Protein AF-A0A1J5NXM2-F1 (afdb_monomer_lite)

Secondary structu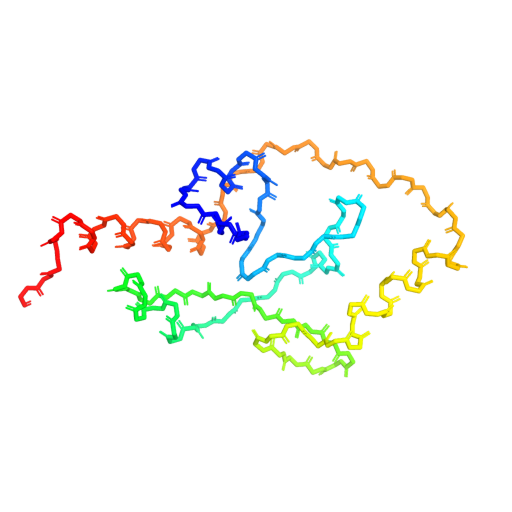re (DSSP, 8-state):
------SHHHHHHTT-SSSS--EETTEES--S-EEEE-HHHHHHHTS--EEEEEEETTEEESS--HHHHHHHHHHHHHS------PPP---PPPPHHHHHHHHHHHHHHTT----

Radius of gyration: 16.13 Å; chains: 1; bounding box: 32×31×56 Å

Structure (mmCIF, N/CA/C/O backbone):
data_AF-A0A1J5NXM2-F1
#
_entry.id   AF-A0A1J5NXM2-F1
#
loop_
_atom_site.group_PDB
_atom_site.id
_atom_site.type_symbol
_atom_site.label_atom_id
_atom_site.label_alt_id
_atom_site.label_comp_id
_atom_site.label_asym_id
_atom_site.label_entity_id
_atom_site.label_seq_id
_atom_site.pdbx_PDB_ins_code
_atom_site.Cartn_x
_atom_site.Cartn_y
_atom_site.Cartn_z
_atom_site.occupancy
_atom_site.B_iso_or_equiv
_atom_site.auth_seq_id
_atom_site.auth_comp_id
_atom_site.auth_asym_id
_atom_site.auth_atom_id
_atom_site.pdbx_PDB_model_num
ATOM 1 N N . MET A 1 1 ? -5.553 17.820 -3.895 1.00 40.78 1 MET A N 1
ATOM 2 C CA . MET A 1 1 ? -4.995 16.808 -4.818 1.00 40.78 1 MET A CA 1
ATOM 3 C C . MET A 1 1 ? -3.873 16.089 -4.090 1.00 40.78 1 MET A C 1
ATOM 5 O O . MET A 1 1 ? -2.770 16.618 -4.035 1.00 40.78 1 MET A O 1
ATOM 9 N N . SER A 1 2 ? -4.138 14.955 -3.441 1.00 47.03 2 SER A N 1
ATOM 10 C CA . SER A 1 2 ? -3.049 14.149 -2.884 1.00 47.03 2 SER A CA 1
ATOM 11 C C . SER A 1 2 ? -2.299 13.509 -4.052 1.00 47.03 2 SER A C 1
ATOM 13 O O . SER A 1 2 ? -2.824 12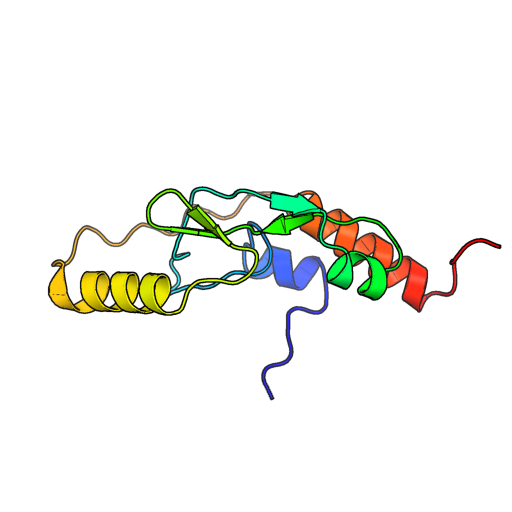.642 -4.746 1.00 47.03 2 SER A O 1
ATOM 15 N N . ARG A 1 3 ? -1.088 13.999 -4.324 1.00 68.44 3 ARG A N 1
ATOM 16 C CA . ARG A 1 3 ? -0.162 13.334 -5.242 1.00 68.44 3 ARG A CA 1
ATOM 17 C C . ARG A 1 3 ? 0.323 12.068 -4.535 1.00 68.44 3 ARG A C 1
ATOM 19 O O . ARG A 1 3 ? 0.797 12.156 -3.407 1.00 68.44 3 ARG A O 1
ATOM 26 N N . GLY A 1 4 ? 0.136 10.906 -5.163 1.00 85.00 4 GLY A N 1
ATOM 27 C CA . GLY A 1 4 ? 0.669 9.636 -4.661 1.00 85.00 4 GLY A CA 1
ATOM 28 C C . GLY A 1 4 ? 2.200 9.638 -4.627 1.00 85.00 4 GLY A C 1
ATOM 29 O O . GLY A 1 4 ? 2.834 10.590 -5.085 1.00 85.00 4 GLY A O 1
ATOM 30 N N . VAL A 1 5 ? 2.798 8.561 -4.123 1.00 91.94 5 VAL A N 1
ATOM 31 C CA . VAL A 1 5 ? 4.258 8.393 -4.104 1.00 91.94 5 VAL A CA 1
ATOM 32 C C . VAL A 1 5 ? 4.776 8.200 -5.530 1.00 91.94 5 VAL A C 1
ATOM 34 O O . VAL A 1 5 ? 4.258 7.369 -6.272 1.00 91.94 5 VAL A O 1
ATOM 37 N N . GLN A 1 6 ? 5.753 9.011 -5.936 1.00 91.75 6 GLN A N 1
ATOM 38 C CA . GLN A 1 6 ? 6.195 9.105 -7.330 1.00 91.75 6 GLN A CA 1
ATOM 39 C C . GLN A 1 6 ? 7.484 8.346 -7.625 1.00 91.75 6 GLN A C 1
ATOM 41 O O . GLN A 1 6 ? 7.642 7.904 -8.765 1.00 91.75 6 GLN A O 1
ATOM 46 N N . THR A 1 7 ? 8.366 8.193 -6.632 1.00 92.44 7 THR A N 1
ATOM 47 C CA . THR A 1 7 ? 9.688 7.570 -6.797 1.00 92.44 7 THR A CA 1
ATOM 48 C C . THR A 1 7 ? 9.980 6.534 -5.716 1.00 92.44 7 THR A C 1
ATOM 50 O O . THR A 1 7 ? 9.372 6.543 -4.639 1.00 92.44 7 THR A O 1
ATOM 53 N N . GLU A 1 8 ? 10.951 5.666 -6.001 1.00 93.38 8 GLU A N 1
ATOM 54 C CA . GLU A 1 8 ? 11.454 4.671 -5.055 1.00 93.38 8 GLU A CA 1
ATOM 55 C C . GLU A 1 8 ? 12.024 5.343 -3.797 1.00 93.38 8 GLU A C 1
ATOM 57 O O . GLU A 1 8 ? 11.729 4.929 -2.677 1.00 93.38 8 GLU A O 1
ATOM 62 N N . GLU A 1 9 ? 12.766 6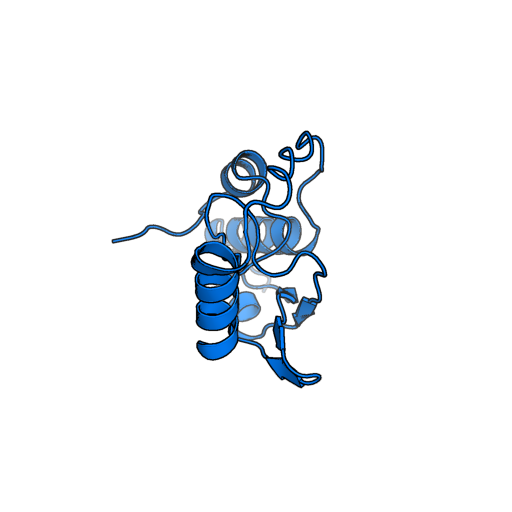.441 -3.953 1.00 92.56 9 GLU A N 1
ATOM 63 C CA . GLU A 1 9 ? 13.351 7.196 -2.843 1.00 92.56 9 GLU A CA 1
ATOM 64 C C . GLU A 1 9 ? 12.276 7.757 -1.915 1.00 92.56 9 GLU A C 1
ATOM 66 O O . GLU A 1 9 ? 12.437 7.708 -0.698 1.00 92.56 9 GLU A O 1
ATOM 71 N N . GLN A 1 10 ? 11.156 8.245 -2.460 1.00 92.38 10 GLN A N 1
ATOM 72 C CA . GLN A 1 10 ? 10.037 8.713 -1.641 1.00 92.38 10 GLN A CA 1
ATOM 73 C C . GLN A 1 10 ? 9.410 7.562 -0.850 1.00 92.38 10 GLN A C 1
ATOM 75 O O . GLN A 1 10 ? 9.133 7.708 0.340 1.00 92.38 10 GLN A O 1
ATOM 80 N N . ALA A 1 11 ? 9.202 6.406 -1.483 1.00 92.62 11 ALA A N 1
ATOM 81 C CA . ALA A 1 11 ? 8.663 5.234 -0.802 1.00 92.62 11 ALA A CA 1
ATOM 82 C C . ALA A 1 11 ? 9.622 4.711 0.290 1.00 92.62 11 ALA A C 1
ATOM 84 O O . ALA A 1 11 ? 9.161 4.337 1.371 1.00 92.62 11 ALA A O 1
ATOM 85 N N . ARG A 1 12 ? 10.939 4.784 0.057 1.00 91.38 12 ARG A N 1
ATOM 86 C CA . ARG A 1 12 ? 11.990 4.476 1.039 1.00 91.38 12 ARG A CA 1
ATOM 87 C C . ARG A 1 12 ? 11.995 5.460 2.211 1.00 91.38 12 ARG A C 1
ATOM 89 O O . ARG A 1 12 ? 11.991 5.028 3.355 1.00 91.38 12 ARG A O 1
ATOM 96 N N . GLN A 1 13 ? 11.936 6.767 1.946 1.00 89.81 13 GLN A N 1
ATOM 97 C CA . GLN A 1 13 ? 11.867 7.813 2.980 1.00 89.81 13 GLN A CA 1
ATOM 98 C C . GLN A 1 13 ? 10.612 7.702 3.853 1.00 89.81 13 GLN A C 1
ATOM 100 O O . GLN A 1 13 ? 10.645 8.024 5.037 1.00 89.81 13 GLN A O 1
ATOM 105 N N . LEU A 1 14 ? 9.501 7.248 3.271 1.00 89.50 14 LEU A N 1
ATOM 106 C CA . LEU A 1 14 ? 8.258 6.989 3.995 1.00 89.50 14 LEU A CA 1
ATOM 107 C C . LEU A 1 14 ? 8.264 5.633 4.720 1.00 89.50 14 LEU A C 1
ATOM 109 O O . LEU A 1 14 ? 7.331 5.359 5.484 1.00 89.50 14 LEU A O 1
ATOM 113 N N . GLY A 1 15 ? 9.258 4.777 4.468 1.00 89.62 15 GLY A N 1
ATOM 114 C CA . GLY A 1 15 ? 9.341 3.414 4.991 1.00 89.62 15 GLY A CA 1
ATOM 115 C C . GLY A 1 15 ? 8.142 2.563 4.606 1.00 89.62 15 GLY A C 1
ATOM 116 O O . GLY A 1 15 ? 7.520 1.940 5.470 1.00 89.62 15 GLY A O 1
ATOM 117 N N . LEU A 1 16 ? 7.725 2.628 3.342 1.00 91.38 16 LEU A N 1
ATOM 118 C CA . LEU A 1 16 ? 6.636 1.793 2.851 1.00 91.38 16 LEU A CA 1
ATOM 119 C C . LEU A 1 16 ? 7.093 0.339 2.769 1.00 91.38 16 LEU A C 1
ATOM 121 O O . LEU A 1 16 ? 8.117 0.033 2.168 1.00 91.38 16 LEU A O 1
ATOM 125 N N . ILE A 1 17 ? 6.293 -0.546 3.356 1.00 91.62 17 ILE A N 1
ATOM 126 C CA . ILE A 1 17 ? 6.531 -1.994 3.341 1.00 91.62 17 ILE A CA 1
ATOM 127 C C . ILE A 1 17 ? 5.722 -2.710 2.255 1.00 91.62 17 ILE A C 1
ATOM 129 O O . ILE A 1 17 ? 5.964 -3.883 2.013 1.00 91.62 17 ILE A O 1
ATOM 133 N N . SER A 1 18 ? 4.762 -2.016 1.630 1.00 94.00 18 SER A N 1
ATOM 134 C CA . SER A 1 18 ? 3.966 -2.481 0.487 1.00 94.00 18 SER A CA 1
ATOM 135 C C . SER A 1 18 ? 3.100 -1.332 -0.070 1.00 94.00 18 SER A C 1
ATOM 137 O O . SER A 1 18 ? 3.036 -0.244 0.517 1.00 94.00 18 SER A O 1
ATOM 139 N N . SER A 1 19 ? 2.393 -1.556 -1.179 1.00 92.50 19 SER A N 1
ATOM 140 C CA . SER A 1 19 ? 1.381 -0.637 -1.725 1.00 92.50 19 SER A CA 1
ATOM 141 C C . SER A 1 19 ? 0.089 -1.381 -2.086 1.00 92.50 19 SER A C 1
ATOM 143 O O . SER A 1 19 ? 0.174 -2.436 -2.710 1.00 92.50 19 SER A O 1
ATOM 145 N N . PRO A 1 20 ? -1.105 -0.837 -1.772 1.00 93.88 20 PRO A N 1
ATOM 146 C CA . PRO A 1 20 ? -1.344 0.412 -1.037 1.00 93.88 20 PRO A CA 1
ATOM 147 C C . PRO A 1 20 ? -0.969 0.333 0.456 1.00 93.88 20 PRO A C 1
ATOM 149 O O . PRO A 1 20 ? -0.937 -0.738 1.051 1.00 93.88 20 PRO A O 1
ATOM 152 N N . THR A 1 21 ? -0.714 1.484 1.085 1.00 93.94 21 THR A N 1
ATOM 153 C CA . THR A 1 21 ? -0.454 1.598 2.533 1.00 93.94 21 THR A CA 1
ATOM 154 C C . THR A 1 21 ? -1.434 2.581 3.164 1.00 93.94 21 THR A C 1
ATOM 156 O O . THR A 1 21 ? -1.639 3.679 2.648 1.00 93.94 21 THR A O 1
ATOM 159 N N . ILE A 1 22 ? -2.017 2.199 4.302 1.00 94.25 22 ILE A N 1
ATOM 160 C CA . ILE A 1 22 ? -2.880 3.056 5.119 1.00 94.25 22 ILE A CA 1
ATOM 161 C C . ILE A 1 22 ? -2.277 3.096 6.518 1.00 94.25 22 ILE A C 1
ATOM 163 O O . ILE A 1 22 ? -1.986 2.050 7.096 1.00 94.25 22 ILE A O 1
ATOM 167 N N . ARG A 1 23 ? -2.090 4.305 7.056 1.00 92.38 23 ARG A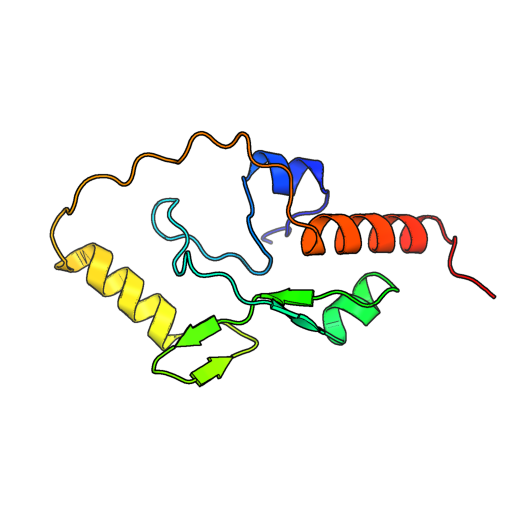 N 1
ATOM 168 C CA . ARG A 1 23 ? -1.586 4.516 8.413 1.00 92.38 23 ARG A CA 1
ATOM 169 C C . ARG A 1 23 ? -2.570 5.333 9.238 1.00 92.38 23 ARG A C 1
ATOM 171 O O . ARG A 1 23 ? -3.098 6.328 8.746 1.00 92.38 23 ARG A O 1
ATOM 178 N N . ILE A 1 24 ? -2.763 4.946 10.492 1.00 90.75 24 ILE A N 1
ATOM 179 C CA . ILE A 1 24 ? -3.477 5.721 11.512 1.00 90.75 24 ILE A CA 1
ATOM 180 C C . ILE A 1 24 ? -2.441 6.085 12.572 1.00 90.75 24 ILE A C 1
ATOM 182 O O . ILE A 1 24 ? -1.710 5.219 13.034 1.00 90.75 24 ILE A O 1
ATOM 186 N N . ASN A 1 25 ? -2.302 7.378 12.882 1.00 87.88 25 ASN A N 1
ATOM 187 C CA . ASN A 1 25 ? -1.277 7.892 13.804 1.00 87.88 25 ASN A CA 1
ATOM 188 C C . ASN A 1 25 ? 0.159 7.435 13.472 1.00 87.88 25 ASN A C 1
ATOM 190 O O . ASN A 1 25 ? 0.973 7.187 14.355 1.00 87.88 25 ASN A O 1
ATOM 194 N N . GLY A 1 26 ? 0.477 7.308 12.180 1.00 86.31 26 GLY A N 1
ATOM 195 C CA . GLY A 1 26 ? 1.791 6.851 11.711 1.00 86.31 26 GLY A CA 1
ATOM 196 C C . GLY A 1 26 ? 1.986 5.331 11.728 1.00 86.31 26 GLY A C 1
ATOM 197 O O . GLY A 1 26 ? 2.970 4.853 11.166 1.00 86.31 26 GLY A O 1
ATOM 198 N N . GLN A 1 27 ? 1.034 4.571 12.271 1.00 86.81 27 GLN A N 1
ATOM 199 C CA . GLN A 1 27 ? 1.080 3.117 12.346 1.00 86.81 27 GLN A CA 1
ATOM 200 C C . GLN A 1 27 ? 0.312 2.484 11.183 1.00 86.81 27 GLN A C 1
ATOM 202 O O . GLN A 1 27 ? -0.834 2.847 10.925 1.00 86.81 27 GLN A O 1
ATOM 207 N N . ASP A 1 28 ? 0.929 1.533 10.476 1.00 91.81 28 ASP A N 1
ATOM 208 C CA . ASP A 1 28 ? 0.233 0.763 9.437 1.00 91.81 28 ASP A CA 1
ATOM 209 C C . ASP A 1 28 ? -0.895 -0.071 10.062 1.00 91.81 28 ASP A C 1
ATOM 211 O O . ASP A 1 28 ? -0.692 -0.738 11.080 1.00 91.81 28 ASP A O 1
ATOM 215 N N . ILE A 1 29 ? -2.080 -0.024 9.448 1.00 92.81 29 ILE A N 1
ATOM 216 C CA . ILE A 1 29 ? -3.290 -0.677 9.956 1.00 92.81 29 ILE A CA 1
ATOM 217 C C . ILE A 1 29 ? -3.241 -2.218 9.898 1.00 92.81 29 ILE A C 1
ATOM 219 O O . ILE A 1 29 ? -4.062 -2.864 10.548 1.00 92.81 29 ILE A O 1
ATOM 223 N N . GLN A 1 30 ? -2.312 -2.824 9.141 1.00 92.81 30 GLN A N 1
ATOM 224 C CA . GLN A 1 30 ? -2.118 -4.284 9.085 1.00 92.81 30 GLN A CA 1
ATOM 225 C C . GLN A 1 30 ? -0.658 -4.662 8.794 1.00 92.81 30 GLN A C 1
ATOM 227 O O . GLN A 1 30 ? -0.239 -4.741 7.647 1.00 92.81 30 GLN A O 1
ATOM 232 N N . LEU A 1 31 ? 0.121 -4.965 9.832 1.00 85.12 31 LEU A N 1
ATOM 233 C CA . LEU A 1 31 ? 1.548 -5.288 9.681 1.00 85.12 31 LEU A CA 1
ATOM 234 C C . LEU A 1 31 ? 1.838 -6.609 8.952 1.00 85.12 31 LEU A C 1
ATOM 236 O O . LEU A 1 31 ? 2.924 -6.756 8.400 1.00 85.12 31 LEU A O 1
ATOM 240 N N . ASP A 1 32 ? 0.898 -7.556 8.961 1.00 89.75 32 ASP A N 1
ATOM 241 C CA . ASP A 1 32 ? 1.019 -8.793 8.188 1.00 89.75 32 ASP A CA 1
ATOM 242 C C . ASP A 1 32 ? 0.706 -8.504 6.715 1.00 89.75 32 ASP A C 1
ATOM 244 O O . ASP A 1 32 ? -0.450 -8.271 6.337 1.00 89.75 32 ASP A O 1
ATOM 248 N N . VAL A 1 33 ? 1.758 -8.424 5.902 1.00 92.25 33 VAL A N 1
ATOM 249 C CA . VAL A 1 33 ? 1.670 -8.066 4.487 1.00 92.25 33 VAL A CA 1
ATOM 250 C C . VAL A 1 33 ? 1.495 -9.330 3.658 1.00 92.25 33 VAL A C 1
ATOM 252 O O . VAL A 1 33 ? 2.328 -10.233 3.690 1.00 92.25 33 VAL A O 1
ATOM 255 N N . LYS A 1 34 ? 0.433 -9.343 2.854 1.00 95.38 34 LYS A N 1
ATOM 256 C CA . LYS A 1 34 ? 0.241 -10.282 1.751 1.00 95.38 34 LYS A CA 1
ATOM 257 C C . LYS A 1 34 ? 0.174 -9.511 0.452 1.00 95.38 34 LYS A C 1
ATOM 259 O O . LYS A 1 34 ? -0.345 -8.396 0.428 1.00 95.38 34 LYS A O 1
ATOM 264 N N . GLU A 1 35 ? 0.655 -10.119 -0.617 1.00 96.88 35 GLU A N 1
ATOM 265 C CA . GLU A 1 35 ? 0.694 -9.511 -1.940 1.00 96.88 35 GLU A CA 1
ATOM 266 C C . GLU A 1 35 ? 0.226 -10.525 -2.979 1.00 96.88 35 GLU A C 1
ATOM 268 O O . GLU A 1 35 ? 0.404 -11.733 -2.808 1.00 96.88 35 GLU A O 1
ATOM 273 N N . SER A 1 36 ? -0.406 -10.035 -4.038 1.00 96.75 36 SER A N 1
ATOM 274 C CA . SER A 1 36 ? -0.758 -10.845 -5.199 1.00 96.75 36 SER A CA 1
ATOM 275 C C . SER A 1 36 ? -0.670 -10.021 -6.471 1.00 96.75 36 SER A C 1
ATOM 277 O O . SER A 1 36 ? -0.773 -8.791 -6.423 1.00 96.75 36 SER A O 1
ATOM 279 N N . LEU A 1 37 ? -0.578 -10.716 -7.603 1.00 96.88 37 LEU A N 1
ATOM 280 C CA . LEU A 1 37 ? -0.540 -10.106 -8.925 1.00 96.88 37 LEU A CA 1
ATOM 281 C C . LEU A 1 37 ? -1.681 -9.101 -9.103 1.00 96.88 37 LEU A C 1
ATOM 283 O O . LEU A 1 37 ? -2.844 -9.397 -8.814 1.00 96.88 37 LEU A O 1
ATOM 287 N N . CYS A 1 38 ? -1.331 -7.908 -9.574 1.00 96.38 38 CYS A N 1
ATOM 288 C CA . CYS A 1 38 ? -2.259 -6.813 -9.793 1.00 96.38 38 CYS A CA 1
ATOM 289 C C . CYS A 1 38 ? -2.198 -6.350 -11.247 1.00 96.38 38 CYS A C 1
ATOM 291 O O . CYS A 1 38 ? -1.334 -5.555 -11.621 1.00 96.38 38 CYS A O 1
ATOM 293 N N . GLU A 1 39 ? -3.165 -6.797 -12.046 1.00 94.31 39 GLU A N 1
ATOM 294 C CA . GLU A 1 39 ? -3.262 -6.464 -13.474 1.00 94.31 39 GLU A CA 1
ATOM 295 C C . GLU A 1 39 ? -3.266 -4.949 -13.705 1.00 94.31 39 GLU A C 1
ATOM 297 O O . GLU A 1 39 ? -2.457 -4.434 -14.466 1.00 94.31 39 GLU A O 1
ATOM 302 N N . SER A 1 40 ? -4.077 -4.199 -12.951 1.00 93.25 40 SER A N 1
ATOM 303 C CA . SER A 1 40 ? -4.176 -2.741 -13.124 1.00 93.25 40 SER A CA 1
ATOM 304 C C . SER A 1 40 ? -2.866 -1.988 -12.856 1.00 93.25 40 SER A C 1
ATOM 306 O O . SER A 1 40 ? -2.582 -0.976 -13.498 1.00 93.25 40 SER A O 1
ATOM 308 N N . CYS A 1 41 ? -2.054 -2.465 -11.907 1.00 93.81 41 CYS A N 1
ATOM 309 C CA . CYS A 1 41 ? -0.754 -1.865 -11.627 1.00 93.81 41 CYS A CA 1
ATOM 310 C C . CYS A 1 41 ? 0.287 -2.319 -12.646 1.00 93.81 41 CYS A C 1
ATOM 312 O O . CYS A 1 41 ? 1.149 -1.515 -13.000 1.00 93.81 41 CYS A O 1
ATOM 314 N N . GLY A 1 42 ? 0.166 -3.549 -13.150 1.00 93.44 42 GLY A N 1
ATOM 315 C CA . GLY A 1 42 ? 0.987 -4.045 -14.245 1.00 93.44 42 GLY A CA 1
ATOM 316 C C . GLY A 1 42 ? 0.763 -3.264 -15.536 1.00 93.44 42 GLY A C 1
ATOM 317 O O . GLY A 1 42 ? 1.721 -2.783 -16.134 1.00 93.44 42 GLY A O 1
ATOM 318 N N . ASP A 1 43 ? -0.490 -2.992 -15.900 1.00 93.62 43 ASP A N 1
ATOM 319 C CA . ASP A 1 43 ? -0.835 -2.121 -17.030 1.00 93.62 43 ASP A CA 1
ATOM 320 C C . ASP A 1 43 ? -0.252 -0.713 -16.854 1.00 93.62 43 ASP A C 1
ATOM 322 O O . ASP A 1 43 ? 0.239 -0.083 -17.802 1.00 93.62 43 ASP A O 1
ATOM 326 N N . LEU A 1 44 ? -0.270 -0.208 -15.615 1.00 91.44 44 LEU A N 1
ATOM 327 C CA . LEU A 1 44 ? 0.238 1.116 -15.283 1.00 91.44 44 LEU A CA 1
ATOM 328 C C . LEU A 1 44 ? 1.758 1.210 -15.474 1.00 91.44 44 LEU A C 1
ATOM 330 O O . LEU A 1 44 ? 2.207 2.156 -16.130 1.00 91.44 44 LEU A O 1
ATOM 334 N N . CYS A 1 45 ? 2.543 0.259 -14.958 1.00 92.19 45 CYS A N 1
ATOM 335 C CA . CYS A 1 45 ? 4.009 0.304 -15.032 1.00 92.19 45 CYS A CA 1
ATOM 336 C C . CYS A 1 45 ? 4.608 -0.405 -16.259 1.00 92.19 45 CYS A C 1
ATOM 338 O O . CYS A 1 45 ? 5.735 -0.094 -16.626 1.00 92.19 45 CYS A O 1
ATOM 340 N N . GLY A 1 46 ? 3.857 -1.269 -16.944 1.00 92.31 46 GLY A N 1
ATOM 341 C CA . GLY A 1 46 ? 4.293 -2.012 -18.132 1.00 92.31 46 GLY A CA 1
ATOM 342 C C . GLY A 1 46 ? 4.947 -3.373 -17.859 1.00 92.31 46 GLY A C 1
ATOM 343 O O . GLY A 1 46 ? 5.462 -3.977 -18.796 1.00 92.31 46 GLY A O 1
ATOM 344 N N . GLU A 1 47 ? 4.943 -3.861 -16.617 1.00 93.62 47 GLU A N 1
ATOM 345 C CA . GLU A 1 47 ? 5.424 -5.199 -16.237 1.00 93.62 47 GLU A CA 1
ATOM 346 C C . GLU A 1 47 ? 4.547 -5.766 -15.111 1.00 93.62 47 GLU A C 1
ATOM 348 O O . GLU A 1 47 ? 3.998 -5.002 -14.324 1.00 93.62 47 GLU A O 1
ATOM 353 N N . ASP A 1 48 ? 4.453 -7.093 -14.978 1.00 95.75 48 ASP A N 1
ATOM 354 C CA . ASP A 1 48 ? 3.724 -7.710 -13.862 1.00 95.75 48 ASP A CA 1
ATOM 355 C C . ASP A 1 48 ? 4.237 -7.201 -12.511 1.00 95.75 48 ASP A C 1
ATOM 357 O O . ASP A 1 48 ? 5.443 -7.098 -12.284 1.00 95.75 48 ASP A O 1
ATOM 361 N N . VAL A 1 49 ? 3.325 -6.911 -11.588 1.00 95.56 49 VAL A N 1
ATOM 362 C CA . VAL A 1 49 ? 3.670 -6.451 -10.245 1.00 95.56 49 VAL A CA 1
ATOM 363 C C . VAL A 1 49 ? 2.637 -6.931 -9.240 1.00 95.56 49 VAL A C 1
ATOM 365 O O . VAL A 1 49 ? 1.438 -6.974 -9.529 1.00 95.56 49 VAL A O 1
ATOM 368 N N . ASP A 1 50 ? 3.108 -7.257 -8.042 1.00 96.69 50 ASP A N 1
ATOM 369 C CA . ASP A 1 50 ? 2.246 -7.659 -6.943 1.00 96.69 50 ASP A CA 1
ATOM 370 C C . ASP A 1 50 ? 1.848 -6.441 -6.104 1.00 96.69 50 ASP A C 1
ATOM 372 O O . ASP A 1 50 ? 2.660 -5.564 -5.800 1.00 96.69 50 ASP A O 1
ATOM 376 N N . CYS A 1 51 ? 0.576 -6.361 -5.726 1.00 95.94 51 CYS A N 1
ATOM 377 C CA . CYS A 1 51 ? 0.068 -5.331 -4.824 1.00 95.94 51 CYS A CA 1
ATOM 378 C C . CYS A 1 51 ? -0.485 -5.955 -3.553 1.00 95.94 51 CYS A C 1
ATOM 380 O O . CYS A 1 51 ? -0.867 -7.125 -3.515 1.00 95.94 51 CYS A O 1
ATOM 382 N N . ARG A 1 52 ? -0.544 -5.136 -2.506 1.00 96.56 52 ARG A N 1
ATOM 383 C CA . ARG A 1 52 ? -1.022 -5.534 -1.193 1.00 96.56 52 ARG A CA 1
ATOM 384 C C . ARG A 1 52 ? -2.455 -6.041 -1.249 1.00 96.56 52 ARG A C 1
ATOM 386 O O . ARG A 1 52 ? -3.353 -5.366 -1.755 1.00 96.56 52 ARG A O 1
ATOM 393 N N . ILE A 1 53 ? -2.656 -7.174 -0.596 1.00 97.50 53 ILE A N 1
ATOM 394 C CA . ILE A 1 53 ? -3.949 -7.753 -0.276 1.00 97.50 53 ILE A CA 1
ATOM 395 C C . ILE A 1 53 ? -4.239 -7.544 1.209 1.00 97.50 53 ILE A C 1
ATOM 397 O O . ILE A 1 53 ? -3.380 -7.689 2.081 1.00 97.50 53 ILE A O 1
ATOM 401 N N . TRP A 1 54 ? -5.479 -7.174 1.492 1.00 97.25 54 TRP A N 1
ATOM 402 C CA . TRP A 1 54 ? -5.980 -6.905 2.831 1.00 97.25 54 TRP A CA 1
ATOM 403 C C . TRP A 1 54 ? -6.711 -8.135 3.344 1.00 97.25 54 TRP A C 1
ATOM 405 O O . TRP A 1 54 ? -7.634 -8.606 2.683 1.00 97.25 54 TRP A O 1
ATOM 415 N N . THR A 1 55 ? -6.343 -8.637 4.522 1.00 96.75 55 THR A N 1
ATOM 416 C CA . THR A 1 55 ? -7.033 -9.775 5.136 1.00 96.75 55 THR A CA 1
ATOM 417 C C . THR A 1 55 ? -7.909 -9.250 6.264 1.00 96.75 55 THR A C 1
ATOM 419 O O . THR A 1 55 ? -7.422 -8.746 7.274 1.00 96.75 55 THR A O 1
ATOM 422 N N . TYR A 1 56 ? -9.222 -9.397 6.121 1.00 96.25 56 TYR A N 1
ATOM 423 C CA . TYR A 1 56 ? -10.183 -8.940 7.118 1.00 96.25 56 TYR A CA 1
ATOM 424 C C . TYR A 1 56 ? -11.285 -9.980 7.322 1.00 96.25 56 TYR A C 1
ATOM 426 O O . TYR A 1 56 ? -11.925 -10.427 6.371 1.00 96.25 56 TYR A O 1
ATOM 434 N N . GLN A 1 57 ? -11.492 -10.387 8.579 1.00 95.00 57 GLN A N 1
ATOM 435 C CA . GLN A 1 57 ? -12.463 -11.421 8.972 1.00 95.00 57 GLN A CA 1
ATOM 436 C C . GLN A 1 57 ? -12.307 -12.739 8.181 1.00 95.00 57 GLN A C 1
ATOM 438 O O . GLN A 1 57 ? -13.285 -13.341 7.743 1.00 95.00 57 GLN A O 1
ATOM 443 N N . GLY A 1 58 ? -11.058 -13.172 7.969 1.00 95.25 58 GLY A N 1
ATOM 444 C CA . GLY A 1 58 ? -10.739 -14.423 7.269 1.00 95.25 58 GLY A CA 1
ATOM 445 C C . GLY A 1 58 ? -10.933 -14.385 5.750 1.00 95.25 58 GLY A C 1
ATOM 446 O O . GLY A 1 58 ? -10.861 -15.431 5.113 1.00 95.25 58 GLY A O 1
ATOM 447 N N . LYS A 1 59 ? -11.184 -13.206 5.167 1.00 96.81 59 LYS A N 1
ATOM 448 C CA . LYS A 1 59 ? -11.305 -13.005 3.719 1.00 96.81 59 LYS A CA 1
ATOM 449 C C . LYS A 1 59 ? -10.245 -12.034 3.221 1.00 96.81 59 LYS A C 1
ATOM 451 O O . LYS A 1 59 ? -9.903 -11.084 3.923 1.00 96.81 59 LYS A O 1
ATOM 456 N N . ASP A 1 60 ? -9.793 -12.267 1.999 1.00 96.88 60 ASP A N 1
ATOM 457 C CA . ASP A 1 60 ? -8.796 -11.449 1.321 1.00 96.88 60 ASP A CA 1
ATOM 458 C C . ASP A 1 60 ? -9.471 -10.471 0.347 1.00 96.88 60 ASP A C 1
ATOM 460 O O . ASP A 1 60 ? -10.445 -10.813 -0.327 1.00 96.88 60 ASP A O 1
ATOM 464 N N . TYR A 1 61 ? -8.964 -9.240 0.296 1.00 96.94 61 TYR A N 1
ATOM 465 C CA . TYR A 1 61 ? -9.505 -8.146 -0.507 1.00 96.94 61 TYR A CA 1
ATOM 466 C C . TYR A 1 61 ? -8.384 -7.394 -1.224 1.00 96.94 61 TYR A C 1
ATOM 468 O O . TYR A 1 61 ? -7.364 -7.056 -0.627 1.00 96.94 61 TYR A O 1
ATOM 476 N N . THR A 1 62 ? -8.609 -7.039 -2.487 1.00 95.06 62 THR A N 1
ATOM 477 C CA . THR A 1 62 ? -7.681 -6.214 -3.285 1.00 95.06 62 THR A CA 1
ATOM 478 C C . THR A 1 62 ? -7.724 -4.729 -2.912 1.00 95.06 62 THR A C 1
ATOM 480 O O . THR A 1 62 ? -6.822 -3.966 -3.242 1.00 95.06 62 THR A O 1
ATOM 483 N N . VAL A 1 63 ? -8.762 -4.306 -2.187 1.00 94.38 63 VAL A N 1
ATOM 484 C CA . VAL A 1 63 ? -8.937 -2.945 -1.671 1.00 94.38 63 VAL A CA 1
ATOM 485 C C . VAL A 1 63 ? -9.280 -3.025 -0.191 1.00 94.38 63 VAL A C 1
ATOM 487 O O . VAL A 1 63 ? -10.096 -3.857 0.204 1.00 94.38 63 VAL A O 1
ATOM 490 N N . ALA A 1 64 ? -8.690 -2.143 0.620 1.00 95.38 64 ALA A N 1
ATOM 491 C CA . ALA A 1 64 ? -8.935 -2.093 2.057 1.00 95.38 64 ALA A CA 1
ATOM 492 C C . ALA A 1 64 ? -10.441 -1.949 2.353 1.00 95.38 64 ALA A C 1
ATOM 494 O O . ALA A 1 64 ? -11.050 -0.940 1.968 1.00 95.38 64 ALA A O 1
ATOM 495 N N . PRO A 1 65 ? -11.068 -2.919 3.043 1.00 97.25 65 PRO A N 1
ATOM 496 C CA . PRO A 1 65 ? -12.469 -2.806 3.418 1.00 97.25 65 PRO A CA 1
ATOM 497 C C . PRO A 1 65 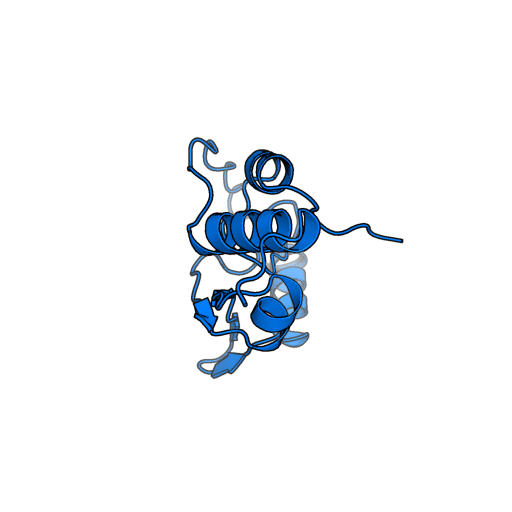? -12.689 -1.600 4.333 1.00 97.25 65 PRO A C 1
ATOM 499 O O . PRO A 1 65 ? -11.976 -1.417 5.316 1.00 97.25 65 PRO A O 1
ATOM 502 N N . LYS A 1 66 ? -13.732 -0.800 4.076 1.00 96.75 66 LYS A N 1
ATOM 503 C CA . LYS A 1 66 ? -14.054 0.372 4.916 1.00 96.75 66 LYS A CA 1
ATOM 504 C C . LYS A 1 66 ? -14.223 -0.001 6.393 1.00 96.75 66 LYS A C 1
ATOM 506 O O . LYS A 1 66 ? -13.758 0.728 7.262 1.00 96.75 66 LYS A O 1
ATOM 511 N N . ALA A 1 67 ? -14.856 -1.147 6.656 1.00 96.38 67 ALA A N 1
ATOM 512 C CA . ALA A 1 67 ? -15.062 -1.674 8.002 1.00 96.38 67 ALA A CA 1
ATOM 513 C C . ALA A 1 67 ? -13.738 -1.917 8.742 1.00 96.38 67 ALA A C 1
ATOM 515 O O . ALA A 1 67 ? -13.621 -1.553 9.903 1.00 96.38 67 ALA A O 1
ATOM 516 N N . MET A 1 68 ? -12.714 -2.428 8.053 1.00 95.19 68 MET A N 1
ATOM 517 C CA . MET A 1 68 ? -11.386 -2.633 8.631 1.00 95.19 68 MET A CA 1
ATOM 518 C C . MET A 1 68 ? -10.770 -1.314 9.109 1.00 95.19 68 MET A C 1
ATOM 520 O O . MET A 1 68 ? -10.293 -1.228 10.237 1.00 95.19 68 MET A O 1
ATOM 524 N N . THR A 1 69 ? -10.812 -0.269 8.278 1.00 94.50 69 THR A N 1
ATOM 525 C CA . THR A 1 69 ? -10.286 1.050 8.654 1.00 94.50 69 THR A CA 1
ATOM 526 C C . THR A 1 69 ? -11.059 1.646 9.830 1.00 94.50 69 THR A C 1
ATOM 528 O O . THR A 1 69 ? -10.445 2.165 10.759 1.00 94.50 69 THR A O 1
ATOM 531 N N . ILE A 1 70 ? -12.393 1.543 9.822 1.00 95.44 70 ILE A N 1
ATOM 532 C CA . ILE A 1 70 ? -13.246 2.017 10.923 1.00 95.44 70 ILE A CA 1
ATOM 533 C C . ILE A 1 70 ? -12.908 1.278 12.222 1.00 95.44 70 ILE A C 1
ATOM 535 O O . ILE A 1 70 ? -12.731 1.926 13.250 1.00 95.44 70 ILE A O 1
ATOM 539 N N . ASP A 1 71 ? -12.748 -0.045 12.180 1.00 93.81 71 ASP A N 1
ATOM 540 C CA . ASP A 1 71 ? -12.393 -0.847 13.352 1.00 93.81 71 ASP A CA 1
ATOM 541 C C . ASP A 1 71 ? -11.064 -0.411 13.966 1.00 93.81 71 ASP A C 1
ATOM 543 O O . ASP A 1 71 ? -10.956 -0.318 15.188 1.00 93.81 71 ASP A O 1
ATOM 547 N N . VAL A 1 72 ? -10.050 -0.131 13.139 1.00 92.06 72 VAL A N 1
ATOM 548 C CA . VAL A 1 72 ? -8.755 0.347 13.642 1.00 92.06 72 VAL A CA 1
ATOM 549 C C . VAL A 1 72 ? -8.896 1.731 14.270 1.00 92.06 72 VAL A C 1
ATOM 551 O O . VAL A 1 72 ? -8.385 1.932 15.365 1.00 92.06 72 VAL A O 1
ATOM 554 N N . ILE A 1 73 ? -9.654 2.652 13.663 1.00 92.94 73 ILE A N 1
ATOM 555 C CA . ILE A 1 73 ? -9.929 3.971 14.263 1.00 92.94 73 ILE A CA 1
ATOM 556 C C . ILE A 1 73 ? -10.626 3.817 15.620 1.00 92.94 73 ILE A C 1
ATOM 558 O O . ILE A 1 73 ? -10.216 4.436 16.599 1.00 92.94 73 ILE A O 1
ATOM 562 N N . LEU A 1 74 ? -11.669 2.987 15.701 1.00 93.62 74 LEU A N 1
ATOM 563 C CA . LEU A 1 74 ? -12.412 2.772 16.944 1.00 93.62 74 LEU A CA 1
ATOM 564 C C . LEU A 1 74 ? -11.530 2.139 18.025 1.00 93.62 74 LEU A C 1
ATOM 566 O O . LEU A 1 74 ? -11.606 2.542 19.184 1.00 93.62 74 LEU A O 1
ATOM 570 N N . ARG A 1 75 ? -10.661 1.190 17.663 1.00 89.25 75 ARG A N 1
ATOM 571 C CA . ARG A 1 75 ? -9.665 0.629 18.590 1.00 89.25 75 ARG A CA 1
ATOM 572 C C . ARG A 1 75 ? -8.678 1.683 19.067 1.00 89.25 75 ARG A C 1
ATOM 574 O O . ARG A 1 75 ? -8.330 1.667 20.237 1.00 89.25 75 ARG A O 1
ATOM 581 N N . GLU A 1 76 ? -8.274 2.607 18.209 1.00 87.44 76 GLU A N 1
ATOM 582 C CA . GLU A 1 76 ? -7.339 3.664 18.585 1.00 87.44 76 GLU A CA 1
ATOM 583 C C . GLU A 1 76 ? -7.967 4.686 19.543 1.00 87.44 76 GLU A C 1
ATOM 585 O O . GLU A 1 76 ? -7.318 5.164 20.470 1.00 87.44 76 GLU A O 1
ATOM 590 N N . VAL A 1 77 ? -9.257 4.988 19.360 1.00 90.38 77 VAL A N 1
ATOM 591 C CA . VAL A 1 77 ? -10.009 5.915 20.223 1.00 90.38 77 VAL A CA 1
ATOM 592 C C . VAL A 1 77 ? -10.389 5.271 21.561 1.00 90.38 77 VAL A C 1
ATOM 594 O O . VAL A 1 77 ? -10.279 5.914 22.603 1.00 90.38 77 VAL A O 1
ATOM 597 N N . TYR A 1 78 ? -10.850 4.016 21.549 1.00 88.75 78 TYR A N 1
ATOM 598 C CA . TYR A 1 78 ? -11.464 3.365 22.717 1.00 88.75 78 TYR A CA 1
ATOM 599 C C . TYR A 1 78 ? -10.621 2.252 23.351 1.00 88.75 78 TYR A C 1
ATOM 601 O O . TYR A 1 78 ? -10.926 1.815 24.458 1.00 88.75 78 TYR A O 1
ATOM 609 N N . GLY A 1 79 ? -9.578 1.763 22.680 1.00 77.31 79 GLY A N 1
ATOM 610 C CA . GLY A 1 79 ? -8.810 0.580 23.092 1.00 77.31 79 GLY A CA 1
ATOM 611 C C . GLY A 1 79 ? -7.877 0.786 24.284 1.00 77.31 79 GLY A C 1
ATOM 612 O O . GLY A 1 79 ? -7.265 -0.183 24.738 1.00 77.31 79 GLY A O 1
ATOM 613 N N . GLY A 1 80 ? -7.788 2.016 24.802 1.00 64.81 80 GLY A N 1
ATOM 614 C CA . GLY A 1 80 ? -6.826 2.411 25.826 1.00 64.81 80 GLY A CA 1
ATOM 615 C C . GLY A 1 80 ? -5.407 2.445 25.262 1.00 64.81 80 GLY A C 1
ATOM 616 O O . GLY A 1 80 ? -5.045 1.646 24.402 1.00 64.81 80 GLY A O 1
ATOM 617 N N . SER A 1 81 ? -4.590 3.386 25.731 1.00 59.25 81 SER A N 1
ATOM 618 C CA . SER A 1 81 ? -3.194 3.541 25.321 1.00 59.25 81 SER A CA 1
ATOM 619 C C . SER A 1 81 ? -2.377 2.293 25.675 1.00 59.25 81 SER A C 1
ATOM 621 O O . SER A 1 81 ? -1.760 2.220 26.738 1.00 59.25 81 SER A O 1
ATOM 623 N N . LYS A 1 82 ? -2.382 1.289 24.796 1.00 56.72 82 LYS A N 1
ATOM 624 C CA . LYS A 1 82 ? -1.317 0.292 24.738 1.00 56.72 82 LYS A CA 1
ATOM 625 C C . LYS A 1 82 ? -0.124 0.979 24.098 1.00 56.72 82 LYS A C 1
ATOM 627 O O . LYS A 1 82 ? -0.300 1.755 23.165 1.00 56.72 82 LYS A O 1
ATOM 632 N N . GLU A 1 83 ? 1.032 0.763 24.714 1.00 55.66 83 GLU A N 1
ATOM 633 C CA . GLU A 1 83 ? 2.274 1.507 24.520 1.00 55.66 83 GLU A CA 1
ATOM 634 C C . GLU A 1 83 ? 2.474 2.027 23.099 1.00 55.66 83 GLU A C 1
ATOM 636 O O . GLU A 1 83 ? 2.274 1.291 22.133 1.00 55.66 83 GLU A O 1
ATOM 641 N N . ALA A 1 84 ? 2.918 3.284 22.998 1.00 50.69 84 ALA A N 1
ATOM 642 C CA . ALA A 1 84 ? 3.374 3.870 21.750 1.00 50.69 84 ALA A CA 1
ATOM 643 C C . ALA A 1 84 ? 4.327 2.880 21.072 1.00 50.69 84 ALA A C 1
ATOM 645 O O . ALA A 1 84 ? 5.453 2.675 21.534 1.00 50.69 84 ALA A O 1
ATOM 646 N N . ILE A 1 85 ? 3.843 2.227 20.013 1.00 54.50 85 ILE A N 1
ATOM 647 C CA . ILE A 1 85 ? 4.642 1.308 19.218 1.00 54.50 85 ILE A CA 1
ATOM 648 C C . ILE A 1 85 ? 5.767 2.169 18.672 1.00 54.50 85 ILE A C 1
ATOM 650 O O . ILE A 1 85 ? 5.549 3.045 17.834 1.00 54.50 85 ILE A O 1
ATOM 654 N N . LYS A 1 86 ? 6.966 1.988 19.233 1.00 50.56 86 LYS A N 1
ATOM 655 C CA . LYS A 1 86 ? 8.146 2.713 18.781 1.00 50.56 86 LYS A CA 1
ATOM 656 C C . LYS A 1 86 ? 8.256 2.471 17.278 1.00 50.56 86 LYS A C 1
ATOM 658 O O . LYS A 1 86 ? 8.207 1.303 16.874 1.00 50.56 86 LYS A O 1
ATOM 663 N N . PRO A 1 87 ? 8.393 3.523 16.453 1.00 50.53 87 PRO A N 1
ATOM 664 C CA . PRO A 1 87 ? 8.709 3.337 15.050 1.00 50.53 87 PRO A CA 1
ATOM 665 C C . PRO A 1 87 ? 9.922 2.412 14.990 1.00 50.53 87 PRO A C 1
ATOM 667 O O . PRO A 1 87 ? 10.960 2.728 15.574 1.00 50.53 87 PRO A O 1
ATOM 670 N N . LYS A 1 88 ? 9.779 1.233 14.371 1.00 52.00 88 LYS A N 1
ATOM 671 C CA . LYS A 1 88 ? 10.947 0.404 14.063 1.00 52.00 88 LYS A CA 1
ATOM 672 C C . LYS A 1 88 ? 11.918 1.307 13.316 1.00 52.00 88 LYS A C 1
ATOM 674 O O . LYS A 1 88 ? 11.502 1.942 12.349 1.00 52.00 88 LYS A O 1
ATOM 679 N N . GLU A 1 89 ? 13.163 1.387 13.778 1.00 50.94 89 GLU A N 1
ATOM 680 C CA . GLU A 1 89 ? 14.225 2.084 13.057 1.00 50.94 89 GLU A CA 1
ATOM 681 C C . GLU A 1 89 ? 14.238 1.557 11.618 1.00 50.94 89 GLU A C 1
ATOM 683 O O . GLU A 1 89 ? 14.475 0.373 11.370 1.00 50.94 89 GLU A O 1
ATOM 688 N N . GLN A 1 90 ? 13.857 2.417 10.674 1.00 55.19 90 GLN A N 1
ATOM 689 C CA . GLN A 1 90 ? 13.671 2.048 9.277 1.00 55.19 90 GLN A CA 1
ATOM 690 C C . GLN A 1 90 ? 15.037 2.009 8.596 1.00 55.19 90 GLN A C 1
ATOM 692 O O . GLN A 1 90 ? 15.448 2.940 7.913 1.00 55.19 90 GLN A O 1
ATOM 697 N N . THR A 1 91 ? 15.751 0.911 8.808 1.00 52.28 91 THR A N 1
ATOM 698 C CA . THR A 1 91 ? 16.900 0.501 7.989 1.00 52.28 91 THR A CA 1
ATOM 699 C C . THR A 1 91 ? 16.490 -0.481 6.892 1.00 52.28 91 THR A C 1
ATOM 701 O O . THR A 1 91 ? 17.342 -0.982 6.162 1.00 52.28 91 THR A O 1
ATOM 704 N N . GLN A 1 92 ? 15.193 -0.780 6.765 1.00 62.09 92 GLN A N 1
ATOM 705 C CA . GLN A 1 92 ? 14.721 -1.776 5.818 1.00 62.09 92 GLN A CA 1
ATOM 706 C C . GLN A 1 92 ? 14.778 -1.236 4.392 1.00 62.09 92 GLN A C 1
ATOM 708 O O . GLN A 1 92 ? 14.205 -0.198 4.059 1.00 62.09 92 GLN A O 1
ATOM 713 N N . ASP A 1 93 ? 15.509 -1.977 3.567 1.00 79.75 93 ASP A N 1
ATOM 714 C CA . ASP A 1 93 ? 15.485 -1.849 2.125 1.00 79.75 93 ASP A CA 1
ATOM 715 C C . ASP A 1 93 ? 14.042 -1.901 1.601 1.00 79.75 93 ASP A C 1
ATOM 717 O O . ASP A 1 93 ? 13.157 -2.497 2.222 1.00 79.75 93 ASP A O 1
ATOM 721 N N . ILE A 1 94 ? 13.800 -1.249 0.468 1.00 88.12 94 ILE A N 1
ATOM 722 C CA . ILE A 1 94 ? 12.458 -1.159 -0.091 1.00 88.12 94 ILE A CA 1
ATOM 723 C C . ILE A 1 94 ? 12.011 -2.560 -0.562 1.00 88.12 94 ILE A C 1
ATOM 725 O O . ILE A 1 94 ? 12.827 -3.300 -1.123 1.00 88.12 94 ILE A O 1
ATOM 729 N N . PRO A 1 95 ? 10.757 -2.974 -0.316 1.00 91.88 95 PRO A N 1
ATOM 730 C CA . PRO A 1 95 ? 10.264 -4.287 -0.728 1.00 91.88 95 PRO A CA 1
ATOM 731 C C . PRO A 1 95 ? 10.277 -4.462 -2.251 1.00 91.88 95 PRO A C 1
ATOM 733 O O . PRO A 1 95 ? 10.195 -3.498 -3.019 1.00 91.88 95 PRO A O 1
ATOM 736 N N . GLU A 1 96 ? 10.367 -5.719 -2.684 1.00 92.00 96 GLU A N 1
ATOM 737 C CA . GLU A 1 96 ? 10.558 -6.086 -4.090 1.00 92.00 96 GLU A CA 1
ATOM 738 C C . GLU A 1 96 ? 9.421 -5.599 -4.993 1.00 92.00 96 GLU A C 1
ATOM 740 O O . GLU A 1 96 ? 9.673 -5.133 -6.102 1.00 92.00 96 GLU A O 1
ATOM 745 N N . ASN A 1 97 ? 8.176 -5.617 -4.514 1.00 92.56 97 ASN A N 1
ATOM 746 C CA . ASN A 1 97 ? 7.048 -5.108 -5.286 1.00 92.56 97 ASN A CA 1
ATOM 747 C C . ASN A 1 97 ? 7.196 -3.622 -5.648 1.00 92.56 97 ASN A C 1
ATOM 749 O O . ASN A 1 97 ? 6.898 -3.225 -6.775 1.00 92.56 97 ASN A O 1
ATOM 753 N N . LEU A 1 98 ? 7.702 -2.801 -4.723 1.00 94.94 98 LEU A N 1
ATOM 754 C CA . LEU A 1 98 ? 7.942 -1.380 -4.951 1.00 94.94 98 LEU A CA 1
ATOM 755 C C . LEU A 1 98 ? 9.148 -1.168 -5.870 1.00 94.94 98 LEU A C 1
ATOM 757 O O . LEU A 1 98 ? 9.044 -0.356 -6.791 1.00 94.94 98 LEU A O 1
ATOM 761 N N . LYS A 1 99 ? 10.244 -1.925 -5.689 1.00 94.75 99 LYS A N 1
ATOM 762 C CA . LYS A 1 99 ? 11.392 -1.903 -6.623 1.00 94.75 99 LYS A CA 1
ATOM 763 C C . LYS A 1 99 ? 10.933 -2.189 -8.045 1.00 94.75 99 LYS A C 1
ATOM 765 O O . LYS A 1 99 ? 11.197 -1.413 -8.962 1.00 94.75 99 LYS A O 1
ATOM 770 N N . ARG A 1 100 ? 10.187 -3.282 -8.216 1.00 94.94 100 ARG A N 1
ATOM 771 C CA . ARG A 1 100 ? 9.680 -3.733 -9.511 1.00 94.94 100 ARG A CA 1
ATOM 772 C C . ARG A 1 100 ? 8.751 -2.702 -10.137 1.00 94.94 100 ARG A C 1
ATOM 774 O O . ARG A 1 100 ? 8.938 -2.358 -11.302 1.00 94.94 100 ARG A O 1
ATOM 781 N N . PHE A 1 101 ? 7.815 -2.149 -9.360 1.00 95.62 101 PHE A N 1
ATOM 782 C CA . PHE A 1 101 ? 6.909 -1.106 -9.837 1.00 95.62 101 PHE A CA 1
ATOM 783 C C . PHE A 1 101 ? 7.665 0.117 -10.368 1.00 95.62 101 PHE A C 1
ATOM 785 O O . PHE A 1 101 ? 7.418 0.555 -11.494 1.00 95.62 101 PHE A O 1
ATOM 792 N N . PHE A 1 102 ? 8.586 0.676 -9.576 1.00 95.19 102 PHE A N 1
ATOM 793 C CA . PHE A 1 102 ? 9.298 1.894 -9.963 1.00 95.19 102 PHE A CA 1
ATOM 794 C C . PHE A 1 102 ? 10.284 1.650 -11.106 1.00 95.19 102 PHE A C 1
ATOM 796 O O . PHE A 1 102 ? 10.356 2.483 -12.009 1.00 95.19 102 PHE A O 1
ATOM 803 N N . ALA A 1 103 ? 10.973 0.508 -11.130 1.00 94.75 103 ALA A N 1
ATOM 804 C CA . ALA A 1 103 ? 11.847 0.138 -12.240 1.00 94.75 103 ALA A CA 1
ATOM 805 C C . ALA A 1 103 ? 11.065 -0.017 -13.557 1.00 94.75 103 ALA A C 1
ATOM 807 O O . ALA A 1 103 ? 11.478 0.520 -14.586 1.00 94.75 103 ALA A O 1
ATOM 808 N N . ALA A 1 104 ? 9.919 -0.705 -13.530 1.00 94.50 104 ALA A N 1
ATOM 809 C CA . ALA A 1 104 ? 9.051 -0.862 -14.697 1.00 94.50 104 ALA A CA 1
ATOM 810 C C . ALA A 1 104 ? 8.500 0.490 -15.173 1.00 94.50 104 ALA A C 1
ATOM 812 O O . ALA A 1 104 ? 8.632 0.842 -16.347 1.00 94.50 104 ALA A O 1
ATOM 813 N N . LYS A 1 105 ? 7.994 1.309 -14.241 1.00 93.62 105 LYS A N 1
ATOM 814 C CA . LYS A 1 105 ? 7.497 2.659 -14.533 1.00 93.62 105 LYS A CA 1
ATOM 815 C C . LYS A 1 105 ? 8.568 3.520 -15.215 1.00 93.62 105 LYS A C 1
ATOM 817 O O . LYS A 1 105 ? 8.276 4.131 -16.238 1.00 93.62 105 LYS A O 1
ATOM 822 N N . GLN A 1 106 ? 9.805 3.517 -14.708 1.00 93.25 106 GLN A N 1
ATOM 823 C CA . GLN A 1 106 ? 10.920 4.264 -15.306 1.00 93.25 106 GLN A CA 1
ATOM 824 C C . GLN A 1 106 ? 11.257 3.778 -16.721 1.00 93.25 106 GLN A C 1
ATOM 826 O O . GLN A 1 106 ? 11.433 4.599 -17.620 1.00 93.25 106 GLN A O 1
ATOM 831 N N . LYS A 1 107 ? 11.312 2.458 -16.956 1.00 93.06 107 LYS A N 1
ATOM 832 C CA . LYS A 1 107 ? 11.542 1.894 -18.301 1.00 93.06 107 LYS A CA 1
ATOM 833 C C . LYS A 1 107 ? 10.459 2.323 -19.290 1.00 93.06 107 LYS A C 1
ATOM 835 O O . LYS A 1 107 ? 10.779 2.721 -20.410 1.00 93.06 107 LYS A O 1
ATOM 840 N N . LYS A 1 108 ? 9.193 2.266 -18.865 1.00 90.69 108 LYS A N 1
ATOM 841 C CA . LYS A 1 108 ? 8.036 2.673 -19.669 1.00 90.69 108 LYS A CA 1
ATOM 842 C C . LYS A 1 108 ? 8.071 4.165 -19.998 1.00 90.69 108 LYS A C 1
ATOM 844 O O . LYS A 1 108 ? 7.862 4.529 -21.151 1.00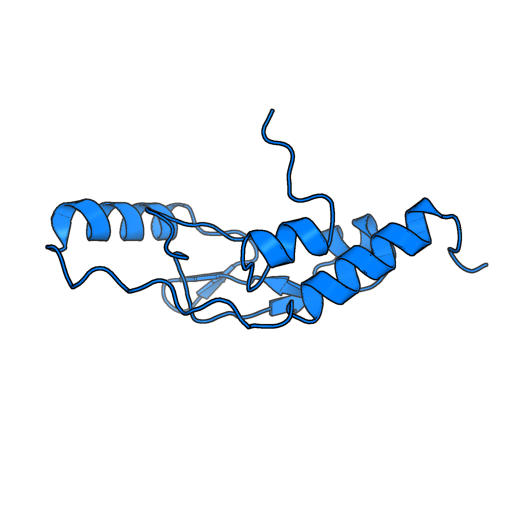 90.69 108 LYS A O 1
ATOM 849 N N . GLU A 1 109 ? 8.375 5.018 -19.021 1.00 89.06 109 GLU A N 1
ATOM 850 C CA . GLU A 1 109 ? 8.513 6.471 -19.211 1.00 89.06 109 GLU A CA 1
ATOM 851 C C . GLU A 1 109 ? 9.698 6.835 -20.119 1.00 89.06 109 GLU A C 1
ATOM 853 O O . GLU A 1 109 ? 9.599 7.760 -20.922 1.00 89.06 109 GLU A O 1
ATOM 858 N N . ALA A 1 110 ? 10.792 6.075 -20.049 1.00 87.81 110 ALA A N 1
ATOM 859 C CA . ALA A 1 110 ? 11.955 6.233 -20.916 1.00 87.81 110 ALA A CA 1
ATOM 860 C C . ALA A 1 110 ? 11.776 5.606 -22.319 1.00 87.81 110 ALA A C 1
ATOM 862 O O . ALA A 1 110 ? 12.699 5.655 -23.132 1.00 87.81 110 ALA A O 1
ATOM 863 N N . GLY A 1 111 ? 10.608 5.024 -22.625 1.00 77.50 111 GLY A N 1
ATOM 864 C CA . GLY A 1 111 ? 10.294 4.467 -23.943 1.00 77.50 111 GLY A CA 1
ATOM 865 C C . GLY A 1 111 ? 11.016 3.157 -24.276 1.00 77.50 111 GLY A C 1
ATOM 866 O O . GLY A 1 111 ? 11.069 2.778 -25.442 1.00 77.50 111 GLY A O 1
ATOM 867 N N . LEU A 1 112 ? 11.551 2.441 -23.282 1.00 66.44 112 LEU A N 1
ATOM 868 C CA . LEU A 1 112 ? 12.259 1.164 -23.473 1.00 66.44 112 LEU A CA 1
ATOM 869 C C . LEU A 1 112 ? 11.326 -0.056 -23.586 1.00 66.44 112 LEU A C 1
ATOM 871 O O . LEU A 1 112 ? 11.762 -1.194 -23.394 1.00 66.44 112 LEU A O 1
ATOM 875 N N . ASN A 1 113 ? 10.047 0.147 -23.903 1.00 56.06 113 ASN A N 1
ATOM 876 C CA . ASN A 1 113 ? 9.123 -0.969 -24.061 1.00 56.06 113 ASN A CA 1
ATOM 877 C C . ASN A 1 113 ? 9.443 -1.719 -25.357 1.00 56.06 113 ASN A C 1
ATOM 879 O O . ASN A 1 113 ? 9.417 -1.150 -26.447 1.00 56.06 113 ASN A O 1
ATOM 883 N N . LYS A 1 114 ? 9.801 -2.994 -25.181 1.00 50.59 114 LYS A N 1
ATOM 884 C CA . LYS A 1 114 ? 10.169 -3.952 -26.223 1.00 50.59 114 LYS A CA 1
ATOM 885 C C . LYS A 1 114 ? 9.173 -3.947 -27.390 1.00 50.59 114 LYS A C 1
ATOM 887 O O . LYS A 1 114 ? 7.965 -3.864 -27.176 1.00 50.59 114 LYS A O 1
ATOM 892 N N . ALA A 1 115 ? 9.743 -4.066 -28.590 1.00 38.75 115 ALA A N 1
ATOM 893 C CA . ALA A 1 115 ? 9.082 -4.552 -29.798 1.00 38.75 115 ALA A CA 1
ATOM 894 C C . ALA A 1 115 ? 8.472 -5.949 -29.600 1.00 38.75 115 ALA A C 1
ATOM 896 O O . ALA A 1 115 ? 8.993 -6.698 -28.736 1.00 38.75 115 ALA A O 1
#

Sequence (115 aa):
MSRGVQTEEQARQLGLISSPTIRINGQDIQLDVKESLCESCGDLCGEDVDCRIWTYQGKDYTVAPKAMTIDVILREVYGGSKEAIKPKEQTQDIPENLKRFFAAKQKKEAGLNKA

Foldseek 3Di:
DPDPDQALVSCLVLLPAFPPFDDDPSHTLDPDWDWDWDPVLCVQLVHIAIHTWDADPNDTDPDDDPVSVVVSVCCVVPVPDDDDPPPDPRPDDHDPRSVVSRVSNVCVVVVVNDD

pLDDT: mean 85.96, std 15.33, range [38.75, 97.5]

InterPro domains:
  IPR021219 Protein of unknown function DUF2703 [PF10865] (5-71)

Organism: Neomoorella thermoacetica (NCBI:txid1525)